Protein AF-A0A2E5CSQ6-F1 (afdb_monomer_lite)

Sequence (121 aa):
FEIKEFPMSTNIFFGKKFTATGGGYFRFFPYRLIRSLISKSDYTMTYFHPRDFDANQPMLEGLSPKRKFKSYFNLSTSYVKLKQLVYDFDFIDISEASKRINWDAAPRFSIDELSLKSNNK

Foldseek 3Di:
DDDDDDDADWDADPNDTDRCQELLNVLVDDLVVSVVSVVVDPDHDHDYDVQSQDQPDDQDPPDDPVRSCSSRRNNPCSVVSVVVVVVVDPDDDPVVVVVVDPPVPDDDDDPVRVVVVVVPD

pLDDT: mean 88.46, std 11.2, range [36.12, 97.12]

Structure (mmCIF, N/CA/C/O backbone):
data_AF-A0A2E5CSQ6-F1
#
_entry.id   AF-A0A2E5CSQ6-F1
#
loop_
_atom_site.group_PDB
_atom_site.id
_atom_site.type_symbol
_atom_site.label_atom_id
_atom_site.label_alt_id
_atom_site.label_comp_id
_atom_site.label_asym_id
_atom_site.label_entity_id
_atom_site.label_seq_id
_atom_site.pdbx_PDB_ins_code
_atom_site.Cartn_x
_atom_site.Cart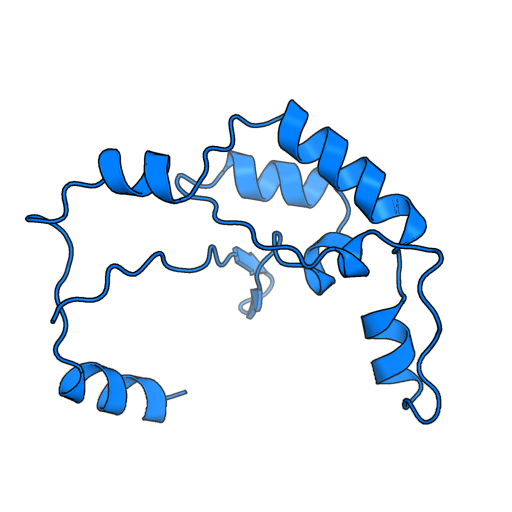n_y
_atom_site.Cartn_z
_atom_site.occupancy
_atom_site.B_iso_or_equiv
_atom_site.auth_seq_id
_atom_site.auth_comp_id
_atom_site.auth_asym_id
_atom_site.auth_atom_id
_atom_site.pdbx_PDB_model_num
ATOM 1 N N . PHE A 1 1 ? 20.628 -16.844 -7.509 1.00 83.00 1 PHE A N 1
ATOM 2 C CA . PHE A 1 1 ? 19.173 -16.656 -7.677 1.00 83.00 1 PHE A CA 1
ATOM 3 C C . PHE A 1 1 ? 18.907 -15.160 -7.706 1.00 83.00 1 PHE A C 1
ATOM 5 O O . PHE A 1 1 ? 19.686 -14.428 -7.107 1.00 83.00 1 PHE A O 1
ATOM 12 N N . GLU A 1 2 ? 17.867 -14.708 -8.399 1.00 89.12 2 GLU A N 1
ATOM 13 C CA . GLU A 1 2 ? 17.507 -13.286 -8.462 1.00 89.12 2 GLU A CA 1
ATOM 14 C C . GLU A 1 2 ? 16.184 -13.056 -7.726 1.00 89.12 2 GLU A C 1
ATOM 16 O O . GLU A 1 2 ? 15.285 -13.897 -7.785 1.00 89.12 2 GLU A O 1
ATOM 21 N N . ILE A 1 3 ? 16.071 -11.927 -7.023 1.00 92.31 3 ILE A N 1
ATOM 22 C CA . ILE A 1 3 ? 14.823 -11.468 -6.405 1.00 92.31 3 ILE A CA 1
ATOM 23 C C . ILE A 1 3 ? 14.335 -10.252 -7.185 1.00 92.31 3 ILE A C 1
ATOM 25 O O . ILE A 1 3 ? 15.087 -9.315 -7.438 1.00 92.31 3 ILE A O 1
ATOM 29 N N . LYS A 1 4 ? 13.052 -10.271 -7.545 1.00 94.38 4 LYS A N 1
ATOM 30 C CA . LYS A 1 4 ? 12.359 -9.150 -8.180 1.00 94.38 4 LYS A CA 1
ATOM 31 C C . LYS A 1 4 ? 11.764 -8.254 -7.102 1.00 94.38 4 LYS A C 1
ATOM 33 O O . LYS A 1 4 ? 10.886 -8.692 -6.360 1.00 94.38 4 LYS A O 1
ATOM 38 N N . GLU A 1 5 ? 12.235 -7.017 -7.016 1.00 92.06 5 GLU A N 1
ATOM 39 C CA . GLU A 1 5 ? 11.773 -6.064 -6.009 1.00 92.06 5 GLU A CA 1
ATOM 40 C C . GLU A 1 5 ? 10.750 -5.081 -6.579 1.00 92.06 5 GLU A C 1
ATOM 42 O O . GLU A 1 5 ? 10.924 -4.518 -7.658 1.00 92.06 5 GLU A O 1
ATOM 47 N N . PHE A 1 6 ? 9.696 -4.838 -5.801 1.00 92.12 6 PHE A N 1
ATOM 48 C CA . PHE A 1 6 ? 8.731 -3.771 -6.031 1.00 92.12 6 PHE A CA 1
ATOM 49 C C . PHE A 1 6 ? 8.901 -2.747 -4.908 1.00 92.12 6 PHE A C 1
ATOM 51 O O . PHE A 1 6 ? 8.598 -3.061 -3.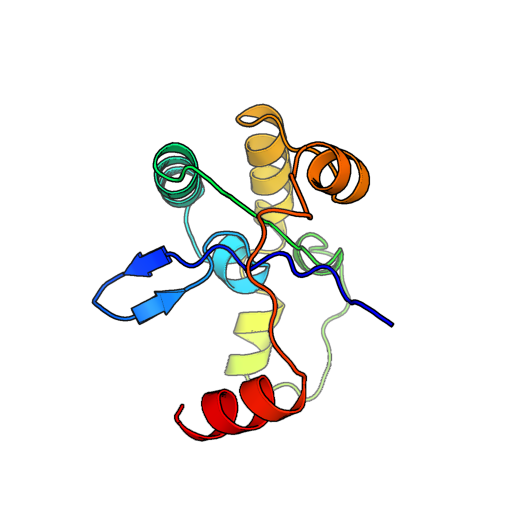751 1.00 92.12 6 PHE A O 1
ATOM 58 N N . PRO A 1 7 ? 9.404 -1.534 -5.191 1.00 89.25 7 PRO A N 1
ATOM 59 C CA . PRO A 1 7 ? 9.595 -0.541 -4.147 1.00 89.25 7 PRO A CA 1
ATOM 60 C C . PRO A 1 7 ? 8.245 -0.128 -3.552 1.00 89.25 7 PRO A C 1
ATOM 62 O O . PRO A 1 7 ? 7.228 -0.077 -4.243 1.00 89.25 7 PRO A O 1
ATOM 65 N N . MET A 1 8 ? 8.223 0.195 -2.259 1.00 87.38 8 MET A N 1
ATOM 66 C CA . MET A 1 8 ? 7.026 0.754 -1.628 1.00 87.38 8 MET A CA 1
ATOM 67 C C . MET A 1 8 ? 6.792 2.190 -2.097 1.00 87.38 8 MET A C 1
ATOM 69 O O . MET A 1 8 ? 7.718 3.003 -2.113 1.00 87.38 8 MET A O 1
ATOM 73 N N . SER A 1 9 ? 5.539 2.536 -2.388 1.00 86.94 9 SER A N 1
ATOM 74 C CA . SER A 1 9 ? 5.170 3.909 -2.739 1.00 86.94 9 SER A CA 1
ATOM 75 C C . SER A 1 9 ? 5.277 4.828 -1.527 1.00 86.94 9 SER A C 1
ATOM 77 O O . SER A 1 9 ? 4.483 4.757 -0.584 1.00 86.94 9 SER A O 1
ATOM 79 N N . THR A 1 10 ? 6.276 5.709 -1.545 1.00 86.12 10 THR A N 1
ATOM 80 C CA . THR A 1 10 ? 6.478 6.720 -0.504 1.00 86.12 10 THR A CA 1
ATOM 81 C C . THR A 1 10 ? 6.007 8.085 -0.970 1.00 86.12 10 THR A C 1
ATOM 83 O O . THR A 1 10 ? 6.348 8.531 -2.058 1.00 86.12 10 THR A O 1
ATOM 86 N N . ASN A 1 11 ? 5.294 8.776 -0.094 1.00 83.69 11 ASN A N 1
ATOM 87 C CA . ASN A 1 11 ? 4.873 10.159 -0.242 1.00 83.69 11 ASN A CA 1
ATOM 88 C C . ASN A 1 11 ? 5.693 11.028 0.715 1.00 83.69 11 ASN A C 1
ATOM 90 O O . ASN A 1 11 ? 6.156 10.539 1.748 1.00 83.69 11 ASN A O 1
ATOM 94 N N . ILE A 1 12 ? 5.864 12.312 0.403 1.00 81.88 12 ILE A N 1
ATOM 95 C CA . ILE A 1 12 ? 6.562 13.267 1.273 1.00 81.88 12 ILE A CA 1
ATOM 96 C C . ILE A 1 12 ? 5.546 14.278 1.798 1.00 81.88 12 ILE A C 1
ATOM 98 O O . ILE A 1 12 ? 4.828 14.904 1.024 1.00 81.88 12 ILE A O 1
ATOM 102 N N . PHE A 1 13 ? 5.492 14.450 3.117 1.00 76.88 13 PHE A N 1
ATOM 103 C CA . PHE A 1 13 ? 4.692 15.483 3.773 1.00 76.88 13 PHE A CA 1
ATOM 104 C C . PHE A 1 13 ? 5.516 16.129 4.886 1.00 76.88 13 PHE A C 1
ATOM 106 O O . PHE A 1 13 ? 6.087 15.426 5.720 1.00 76.88 13 PHE A O 1
ATOM 113 N N . PHE A 1 14 ? 5.637 17.462 4.863 1.00 77.44 14 PHE A N 1
ATOM 114 C CA . PHE A 1 14 ? 6.531 18.237 5.744 1.00 77.44 14 PHE A CA 1
ATOM 115 C C . PHE A 1 14 ? 7.957 17.658 5.851 1.00 77.44 14 PHE A C 1
ATOM 117 O O . PHE A 1 14 ? 8.498 17.490 6.943 1.00 77.44 14 PHE A O 1
ATOM 124 N N . GLY A 1 15 ? 8.553 17.276 4.716 1.00 79.00 15 GLY A N 1
ATOM 125 C CA . GLY A 1 15 ? 9.907 16.706 4.666 1.00 79.00 15 GLY A CA 1
ATOM 126 C C . GLY A 1 15 ? 10.036 15.275 5.206 1.00 79.00 15 GLY A C 1
ATOM 127 O O . GLY A 1 15 ? 11.120 14.700 5.153 1.00 79.00 15 GLY A O 1
ATOM 128 N N . LYS A 1 16 ? 8.948 14.658 5.687 1.00 79.19 16 LYS A N 1
ATOM 129 C CA . LYS A 1 16 ? 8.939 13.272 6.168 1.00 79.19 16 LYS A CA 1
ATOM 130 C C . LYS A 1 16 ? 8.316 12.343 5.136 1.00 79.19 16 LYS A C 1
ATOM 132 O O . LYS A 1 16 ? 7.245 12.622 4.597 1.00 79.19 16 LYS A O 1
ATOM 137 N N . LYS A 1 17 ? 8.984 11.214 4.888 1.00 82.75 17 LYS A N 1
ATOM 138 C CA . LYS A 1 17 ? 8.458 10.138 4.044 1.00 82.75 17 LYS A CA 1
ATOM 139 C C . LYS A 1 17 ? 7.404 9.341 4.812 1.00 82.75 17 LYS A C 1
ATOM 141 O O . LYS A 1 17 ? 7.625 8.972 5.963 1.00 82.75 17 LYS A O 1
ATOM 146 N N . PHE A 1 18 ? 6.280 9.051 4.172 1.00 84.00 18 PHE A N 1
ATOM 147 C CA . PHE A 1 18 ? 5.226 8.187 4.702 1.00 84.00 18 PHE A CA 1
ATOM 148 C C . PHE A 1 18 ? 4.555 7.399 3.573 1.00 84.00 18 PHE A C 1
ATOM 150 O O . PHE A 1 18 ? 4.642 7.766 2.403 1.00 84.00 18 PHE A O 1
ATOM 157 N N . THR A 1 19 ? 3.870 6.311 3.910 1.00 85.25 19 THR A N 1
ATOM 158 C CA . THR A 1 19 ? 3.176 5.452 2.942 1.00 85.25 19 THR A CA 1
ATOM 159 C C . THR A 1 19 ? 1.668 5.610 3.120 1.00 85.25 19 THR A C 1
ATOM 161 O O . THR A 1 19 ? 1.066 4.978 3.981 1.00 85.25 19 THR A O 1
ATOM 164 N N . ALA A 1 20 ? 1.030 6.480 2.326 1.00 83.06 20 ALA A N 1
ATOM 165 C CA . ALA A 1 20 ? -0.412 6.755 2.435 1.00 83.06 20 ALA A CA 1
ATOM 166 C C . ALA A 1 20 ? -1.289 5.497 2.262 1.00 83.06 20 ALA A C 1
ATOM 168 O O . ALA A 1 20 ? -2.410 5.440 2.762 1.00 83.06 20 ALA A O 1
ATOM 169 N N . THR A 1 21 ? -0.749 4.486 1.582 1.00 83.44 21 THR A N 1
ATOM 170 C CA . THR A 1 21 ? -1.401 3.229 1.213 1.00 83.44 21 THR A CA 1
ATOM 171 C C . THR A 1 21 ? -1.001 2.032 2.080 1.00 83.44 21 THR A C 1
ATOM 173 O O . THR A 1 21 ? -1.279 0.892 1.719 1.00 83.44 21 THR A O 1
ATOM 176 N N . GLY A 1 22 ? -0.344 2.260 3.222 1.00 82.62 22 GLY A N 1
ATOM 177 C CA . GLY A 1 22 ? -0.062 1.217 4.214 1.00 82.62 22 GLY A CA 1
ATOM 178 C C . GLY A 1 22 ? -1.068 1.241 5.365 1.00 82.62 22 GLY A C 1
ATOM 179 O O . GLY A 1 22 ? -1.498 2.321 5.768 1.00 82.62 22 GLY A O 1
ATOM 180 N N . GLY A 1 23 ? -1.394 0.076 5.937 1.00 84.38 23 GLY A N 1
ATOM 181 C CA . GLY A 1 23 ? -2.434 -0.124 6.962 1.00 84.38 23 GLY A CA 1
ATOM 182 C C . GLY A 1 23 ? -2.647 1.040 7.938 1.00 84.38 23 GLY A C 1
ATOM 183 O O . GLY A 1 23 ? -3.675 1.708 7.895 1.00 84.38 23 GLY A O 1
ATOM 184 N N . GLY A 1 24 ? -1.665 1.356 8.789 1.00 88.38 24 GLY A N 1
ATOM 185 C CA . GLY A 1 24 ? -1.816 2.408 9.808 1.00 88.38 24 GLY A CA 1
ATOM 186 C C . GLY A 1 24 ? -2.072 3.818 9.252 1.00 88.38 24 GLY A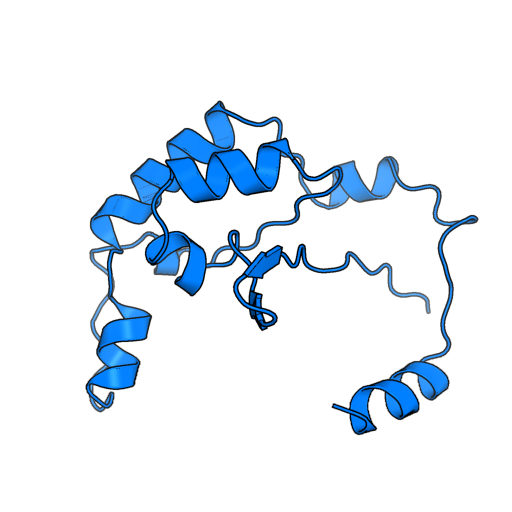 C 1
ATOM 187 O O . GLY A 1 24 ? -2.952 4.526 9.745 1.00 88.38 24 GLY A O 1
ATOM 188 N N . TYR A 1 25 ? -1.338 4.230 8.216 1.00 89.62 25 TYR A N 1
ATOM 189 C CA . TYR A 1 25 ? -1.524 5.541 7.581 1.00 89.62 25 TYR A CA 1
ATOM 190 C C . TYR A 1 25 ? -2.832 5.611 6.798 1.00 89.62 25 TYR A C 1
ATOM 192 O O . TYR A 1 25 ? -3.519 6.628 6.853 1.00 89.62 25 TYR A O 1
ATOM 200 N N . PHE A 1 26 ? -3.219 4.520 6.142 1.00 93.38 26 PHE A N 1
ATOM 201 C CA . PHE A 1 26 ? -4.486 4.410 5.437 1.00 93.38 26 PHE A CA 1
ATOM 202 C C . PHE A 1 26 ? -5.672 4.566 6.391 1.00 93.38 26 PHE A C 1
ATOM 204 O O . PHE A 1 26 ? -6.625 5.280 6.080 1.00 93.38 26 PHE A O 1
ATOM 211 N N . ARG A 1 27 ? -5.606 3.972 7.594 1.00 93.06 27 ARG A N 1
ATOM 212 C CA . ARG A 1 27 ? -6.615 4.185 8.647 1.00 93.06 27 ARG A CA 1
ATOM 213 C C . ARG A 1 27 ? -6.636 5.628 9.145 1.00 93.06 27 ARG A C 1
ATOM 215 O O . ARG A 1 27 ? -7.720 6.171 9.377 1.00 93.06 27 ARG A O 1
ATOM 222 N N . PHE A 1 28 ? -5.459 6.238 9.275 1.00 91.75 28 PHE A N 1
ATOM 223 C CA . PHE A 1 28 ? -5.288 7.595 9.783 1.00 91.75 28 PHE A CA 1
ATOM 224 C C . PHE A 1 28 ? -5.800 8.680 8.830 1.00 91.75 28 PHE A C 1
ATOM 226 O O . PHE A 1 28 ? -6.583 9.535 9.239 1.00 91.75 28 PHE A O 1
ATOM 233 N N . PHE A 1 29 ? -5.377 8.656 7.566 1.00 91.44 29 PHE A N 1
ATOM 234 C CA . PHE A 1 29 ? -5.643 9.747 6.636 1.00 91.44 29 PHE A CA 1
ATOM 235 C C . PHE A 1 29 ? -7.069 9.712 6.055 1.00 91.44 29 PHE A C 1
ATOM 237 O O . PHE A 1 29 ? -7.644 8.637 5.839 1.00 91.44 29 PHE A O 1
ATOM 244 N N . PRO A 1 30 ? -7.653 10.890 5.756 1.00 93.00 30 PRO A N 1
ATOM 245 C CA . PRO A 1 30 ? -8.900 10.983 5.006 1.00 93.00 30 PRO A CA 1
ATOM 246 C C . PRO A 1 30 ? -8.751 10.432 3.583 1.00 93.00 30 PRO A C 1
ATOM 248 O O . PRO A 1 30 ? -7.744 10.679 2.918 1.00 93.00 30 PRO A O 1
ATOM 251 N N . TYR A 1 31 ? -9.795 9.774 3.069 1.00 94.94 31 TYR A N 1
ATOM 252 C CA . TYR A 1 31 ? -9.773 9.177 1.727 1.00 94.94 31 TYR A CA 1
ATOM 253 C C . TYR A 1 31 ? -9.469 10.189 0.613 1.00 94.94 31 TYR A C 1
ATOM 255 O O . TYR A 1 31 ? -8.684 9.900 -0.281 1.00 94.94 31 TYR A O 1
ATOM 263 N N . ARG A 1 32 ? -10.006 11.414 0.703 1.00 95.50 32 ARG A N 1
ATOM 264 C CA . ARG A 1 32 ? -9.746 12.482 -0.284 1.00 95.50 32 ARG A CA 1
ATOM 265 C C . ARG A 1 32 ? -8.255 12.786 -0.451 1.00 95.50 32 ARG A C 1
ATOM 267 O O . ARG A 1 32 ? -7.804 13.031 -1.566 1.00 95.50 32 ARG A O 1
ATOM 274 N N . LEU A 1 33 ? -7.497 12.755 0.648 1.00 93.12 33 LEU A N 1
ATOM 275 C CA . LEU A 1 33 ? -6.050 12.953 0.608 1.00 93.12 33 LEU A CA 1
ATOM 276 C C . LEU A 1 33 ? -5.362 11.760 -0.058 1.00 93.12 33 LEU A C 1
ATOM 278 O O . LEU A 1 33 ? -4.539 11.960 -0.943 1.00 93.12 33 LEU A O 1
ATOM 282 N N . ILE A 1 34 ? -5.733 10.536 0.330 1.00 93.50 34 ILE A N 1
ATOM 283 C CA . ILE A 1 34 ? -5.186 9.299 -0.247 1.00 93.50 34 ILE A CA 1
ATOM 284 C C . ILE A 1 34 ? -5.411 9.277 -1.761 1.00 93.50 34 ILE A C 1
ATOM 286 O O . ILE A 1 34 ? -4.454 9.121 -2.512 1.00 93.50 34 ILE A O 1
ATOM 290 N N . ARG A 1 35 ? -6.643 9.531 -2.211 1.00 95.12 35 ARG A N 1
ATOM 291 C CA . ARG A 1 35 ? -6.992 9.611 -3.632 1.00 95.12 35 ARG A CA 1
ATOM 292 C C . ARG A 1 35 ? -6.141 10.645 -4.367 1.00 95.12 35 ARG A C 1
ATOM 294 O O . ARG A 1 35 ? -5.565 10.323 -5.393 1.00 95.12 35 ARG A O 1
ATOM 301 N N . SER A 1 36 ? -6.012 11.859 -3.828 1.00 93.88 36 SER A N 1
ATOM 302 C CA . SER A 1 36 ? -5.194 12.920 -4.438 1.00 93.88 36 SER A CA 1
ATOM 303 C C . SER A 1 36 ? -3.716 12.538 -4.564 1.00 93.88 36 SER A C 1
ATOM 305 O O . SER A 1 36 ? -3.088 12.864 -5.567 1.00 93.88 36 SER A O 1
ATOM 307 N N . LEU A 1 37 ? -3.159 11.839 -3.570 1.00 92.25 37 LEU A N 1
ATOM 308 C CA . LEU A 1 37 ? -1.771 11.370 -3.604 1.00 92.25 37 LEU A CA 1
ATOM 309 C C . LEU A 1 37 ? -1.567 10.277 -4.659 1.00 92.25 37 LEU A C 1
ATOM 311 O O . LEU A 1 37 ? -0.617 10.356 -5.430 1.00 92.25 37 LEU A O 1
ATOM 315 N N . ILE A 1 38 ? -2.477 9.301 -4.725 1.00 92.81 38 ILE A N 1
ATOM 316 C CA . ILE A 1 38 ? -2.409 8.204 -5.700 1.00 92.81 38 ILE A CA 1
ATOM 317 C C . ILE A 1 38 ? -2.601 8.736 -7.123 1.00 92.81 38 ILE A C 1
ATOM 319 O O . ILE A 1 38 ? -1.802 8.422 -7.993 1.00 92.81 38 ILE A O 1
ATOM 323 N N . SER A 1 39 ? -3.588 9.608 -7.359 1.00 93.69 39 SER A N 1
ATOM 324 C CA . SER A 1 39 ? -3.848 10.191 -8.686 1.00 93.69 39 SER A CA 1
ATOM 325 C C . SER A 1 39 ? -2.700 11.047 -9.237 1.00 93.69 39 SER A C 1
ATOM 327 O O . SER A 1 39 ? -2.696 11.349 -10.424 1.00 93.69 39 SER A O 1
ATOM 329 N N . LYS A 1 40 ? -1.758 11.482 -8.393 1.00 91.81 40 LYS A N 1
ATOM 330 C CA . LYS A 1 40 ? -0.578 12.267 -8.793 1.00 91.81 40 LYS A CA 1
ATOM 331 C C . LYS A 1 40 ? 0.687 11.422 -8.939 1.00 91.81 40 LYS A C 1
ATOM 333 O O . LYS A 1 40 ? 1.755 11.982 -9.166 1.00 91.81 40 LYS A O 1
ATOM 338 N N . SER A 1 41 ? 0.595 10.113 -8.726 1.00 89.50 41 SER A N 1
ATOM 339 C CA . SER A 1 41 ? 1.737 9.210 -8.743 1.00 89.50 41 SER A CA 1
ATOM 340 C C . SER A 1 41 ? 1.638 8.252 -9.919 1.00 89.50 41 SER A C 1
ATOM 342 O O . SER A 1 41 ? 0.605 7.620 -10.115 1.00 89.50 41 SER A O 1
ATOM 344 N N . ASP A 1 42 ? 2.743 8.082 -10.641 1.00 89.44 42 ASP A N 1
ATOM 345 C CA . ASP A 1 42 ? 2.830 7.120 -11.746 1.00 89.44 42 ASP A CA 1
ATOM 346 C C . ASP A 1 42 ? 2.878 5.661 -11.257 1.00 89.4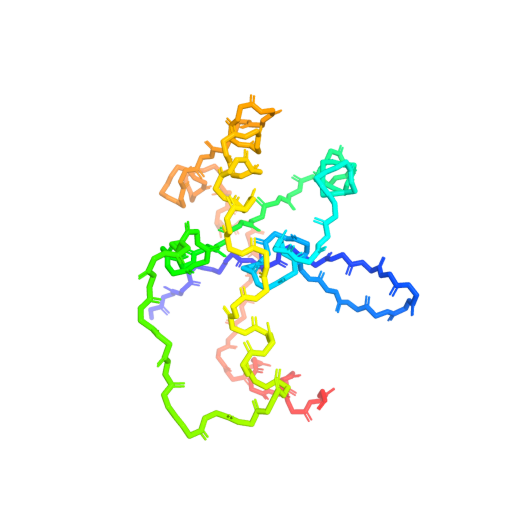4 42 ASP A C 1
ATOM 348 O O . ASP A 1 42 ? 2.702 4.727 -12.037 1.00 89.44 42 ASP A O 1
ATOM 352 N N . TYR A 1 43 ? 3.129 5.444 -9.960 1.00 90.12 43 TYR A N 1
ATOM 353 C CA . TYR A 1 43 ? 3.248 4.116 -9.370 1.00 90.12 43 TYR A CA 1
ATOM 354 C C . TYR A 1 43 ? 2.748 4.081 -7.923 1.00 90.12 43 TYR A C 1
ATOM 356 O O . TYR A 1 43 ? 3.301 4.710 -7.013 1.00 90.12 43 TYR A O 1
ATOM 364 N N . THR A 1 44 ? 1.733 3.251 -7.685 1.00 91.88 44 THR A N 1
ATOM 365 C CA . THR A 1 44 ? 1.204 2.985 -6.347 1.00 91.88 44 THR A CA 1
ATOM 366 C C . THR A 1 44 ? 1.190 1.492 -6.044 1.00 91.88 44 THR A C 1
ATOM 368 O O . THR A 1 44 ? 0.491 0.724 -6.694 1.00 91.88 44 THR A O 1
ATOM 371 N N . MET A 1 45 ? 1.895 1.107 -4.984 1.00 92.00 45 MET A N 1
ATOM 372 C CA . MET A 1 45 ? 1.807 -0.204 -4.355 1.00 92.00 45 MET A CA 1
ATOM 373 C C . MET A 1 45 ? 1.077 -0.080 -3.021 1.00 92.00 45 MET A C 1
ATOM 375 O O . MET A 1 45 ? 1.317 0.848 -2.237 1.00 92.00 45 MET A O 1
ATOM 379 N N . THR A 1 46 ? 0.175 -1.020 -2.753 1.00 91.12 46 THR A N 1
ATOM 380 C CA . THR A 1 46 ? -0.566 -1.083 -1.491 1.00 91.12 46 THR A CA 1
ATOM 381 C C . THR A 1 46 ? -0.429 -2.472 -0.884 1.00 91.12 46 THR A C 1
ATOM 383 O O . THR A 1 46 ? -0.336 -3.470 -1.596 1.00 91.12 46 THR A O 1
ATOM 386 N N . TYR A 1 47 ? -0.371 -2.530 0.442 1.00 90.69 47 TYR A N 1
ATOM 387 C CA . TYR A 1 47 ? -0.382 -3.780 1.190 1.00 90.69 47 TYR A CA 1
ATOM 388 C C . TYR A 1 47 ? -1.141 -3.556 2.489 1.00 90.69 47 TYR A C 1
ATOM 390 O O . TYR A 1 47 ? -0.822 -2.648 3.267 1.00 90.69 47 TYR A O 1
ATOM 398 N N . PHE A 1 48 ? -2.138 -4.402 2.717 1.00 92.25 48 PHE A N 1
ATOM 399 C CA . PHE A 1 48 ? -3.010 -4.326 3.874 1.00 92.25 48 PHE A CA 1
ATOM 400 C C . PHE A 1 48 ? -3.112 -5.685 4.544 1.00 92.25 48 PHE A C 1
ATOM 402 O O . PHE A 1 48 ? -3.277 -6.710 3.884 1.00 92.25 48 PHE A O 1
ATOM 409 N N . HIS A 1 49 ? -3.065 -5.685 5.869 1.00 91.88 49 HIS A N 1
ATOM 410 C CA . HIS A 1 49 ? -3.392 -6.869 6.643 1.00 91.88 49 HIS A CA 1
ATOM 411 C C . HIS A 1 49 ? -4.922 -6.945 6.802 1.00 91.88 49 HIS A C 1
ATOM 413 O O . HIS A 1 49 ? -5.536 -5.905 7.029 1.00 91.88 49 HIS A O 1
ATOM 419 N N . PRO A 1 50 ? -5.576 -8.123 6.779 1.00 91.12 50 PRO A N 1
ATOM 420 C CA . PRO A 1 50 ? -7.028 -8.223 7.009 1.00 91.12 50 PRO A CA 1
ATOM 421 C C . PRO A 1 50 ? -7.492 -7.527 8.301 1.00 91.12 50 PRO A C 1
ATOM 423 O O . PRO A 1 50 ? -8.495 -6.819 8.337 1.00 91.12 50 PRO A O 1
ATOM 426 N N . ARG A 1 51 ? -6.667 -7.636 9.347 1.00 91.81 51 ARG A N 1
ATOM 427 C CA . ARG A 1 51 ? -6.790 -6.916 10.629 1.00 91.81 51 ARG A CA 1
ATOM 428 C C . ARG A 1 51 ? -6.877 -5.388 10.494 1.00 91.81 51 ARG A C 1
ATOM 430 O O . ARG A 1 51 ? -7.375 -4.736 11.398 1.00 91.81 51 ARG A O 1
ATOM 437 N N . ASP A 1 52 ? -6.418 -4.785 9.404 1.00 92.50 52 ASP A N 1
ATOM 438 C CA . ASP A 1 52 ? -6.554 -3.343 9.180 1.00 92.50 52 ASP A CA 1
ATOM 439 C C . ASP A 1 52 ? -8.009 -2.921 8.890 1.00 92.50 52 ASP A C 1
ATOM 441 O O . ASP A 1 52 ? -8.315 -1.727 8.938 1.00 92.50 52 ASP A O 1
ATOM 445 N N . PHE A 1 53 ? -8.896 -3.887 8.625 1.00 93.31 53 PHE A N 1
ATOM 446 C CA . PHE A 1 53 ? -10.296 -3.686 8.239 1.00 93.31 53 PHE A CA 1
ATOM 447 C C . PHE A 1 53 ? -11.304 -4.421 9.130 1.00 93.31 53 PHE A C 1
ATOM 449 O O . PHE A 1 53 ? -12.508 -4.277 8.932 1.00 93.31 53 PHE A O 1
ATOM 456 N N . ASP A 1 54 ? -10.835 -5.192 10.109 1.00 93.12 54 ASP A N 1
ATOM 457 C CA . ASP A 1 54 ? -11.690 -5.949 11.020 1.00 93.12 54 ASP A CA 1
ATOM 458 C C . ASP A 1 54 ? -11.964 -5.144 12.297 1.00 93.12 54 ASP A C 1
ATOM 460 O O . ASP A 1 54 ? -11.133 -5.092 13.199 1.00 93.12 54 ASP A O 1
ATOM 464 N N . ALA A 1 55 ? -13.124 -4.496 12.391 1.00 91.75 55 ALA A N 1
ATOM 465 C CA . ALA A 1 55 ? -13.507 -3.753 13.595 1.00 91.75 55 ALA A CA 1
ATOM 466 C C . ALA A 1 55 ? -13.861 -4.655 14.792 1.00 91.75 55 ALA A C 1
ATOM 468 O O . ALA A 1 55 ? -13.859 -4.172 15.922 1.00 91.75 55 ALA A O 1
ATOM 469 N N . ASN A 1 56 ? -14.136 -5.938 14.548 1.00 92.06 56 ASN A N 1
ATOM 470 C CA . ASN A 1 56 ? -14.575 -6.900 15.558 1.00 92.06 56 ASN A CA 1
ATOM 471 C C . ASN A 1 56 ? -13.417 -7.739 16.115 1.00 92.06 56 ASN A C 1
ATOM 473 O O . ASN A 1 56 ? -13.629 -8.577 16.991 1.00 92.06 56 ASN A O 1
ATOM 477 N N . GLN A 1 57 ? -12.197 -7.516 15.620 1.00 92.19 57 GLN A N 1
ATOM 478 C CA . GLN A 1 57 ? -11.006 -8.210 16.087 1.00 92.19 57 GLN A CA 1
ATOM 479 C C . GLN A 1 57 ? -10.840 -8.090 17.616 1.00 92.19 57 GLN A C 1
ATOM 481 O O . GLN A 1 57 ? -11.072 -7.018 18.190 1.00 92.19 57 GLN A O 1
ATOM 486 N N . PRO A 1 58 ? -10.352 -9.142 18.293 1.00 92.00 58 PRO A N 1
ATOM 487 C CA . PRO A 1 58 ? -10.109 -9.085 19.723 1.00 92.00 58 PRO A CA 1
ATOM 488 C C . PRO A 1 58 ? -9.006 -8.080 20.057 1.00 92.00 58 PRO A C 1
ATOM 490 O O . PRO A 1 58 ? -7.984 -7.948 19.365 1.00 92.00 58 PRO A O 1
ATOM 493 N N . MET A 1 59 ? -9.206 -7.382 21.171 1.00 90.56 59 MET A N 1
ATOM 494 C CA . MET A 1 59 ? -8.241 -6.421 21.666 1.00 90.56 59 MET A CA 1
ATOM 495 C C . MET A 1 59 ? -7.162 -7.127 22.483 1.00 90.56 59 MET A C 1
ATOM 497 O O . MET A 1 59 ? -7.429 -7.678 23.540 1.00 90.56 59 MET A O 1
ATOM 501 N N . LEU A 1 60 ? -5.928 -7.082 21.987 1.00 91.38 60 LEU A N 1
ATOM 502 C CA . LEU A 1 60 ? -4.750 -7.587 22.689 1.00 91.38 60 LEU A CA 1
ATOM 503 C C . LEU A 1 60 ? -4.561 -6.867 24.030 1.00 91.38 60 LEU A C 1
ATOM 505 O O . LEU A 1 60 ? -4.485 -5.632 24.082 1.00 91.38 60 LEU A O 1
ATOM 509 N N . GLU A 1 61 ? -4.436 -7.658 25.088 1.00 92.19 61 GLU A N 1
ATOM 510 C CA . GLU A 1 61 ? -4.157 -7.197 26.444 1.00 92.19 61 GLU A CA 1
ATOM 511 C C . GLU A 1 61 ? -2.681 -6.792 26.614 1.00 92.19 61 GLU A C 1
ATOM 513 O O . GLU A 1 61 ? -1.823 -7.104 25.786 1.00 92.19 61 GLU A O 1
ATOM 518 N N . GLY A 1 62 ? -2.375 -6.019 27.662 1.00 92.38 62 GLY A N 1
ATOM 519 C CA . GLY A 1 62 ? -1.000 -5.596 27.976 1.00 92.38 62 GLY A CA 1
ATOM 520 C C . GLY A 1 62 ? -0.378 -4.570 27.014 1.00 92.38 62 GLY A C 1
ATOM 521 O O . GLY A 1 62 ? 0.802 -4.235 27.132 1.00 92.38 62 GLY A O 1
ATOM 522 N N . LEU A 1 63 ? -1.138 -4.032 26.053 1.00 92.06 63 LEU A N 1
ATOM 523 C CA . LEU A 1 63 ? -0.655 -2.971 25.168 1.00 92.06 63 LEU A CA 1
ATOM 524 C C . LEU A 1 63 ? -0.624 -1.614 25.878 1.00 92.06 63 LEU A C 1
ATOM 526 O O . LEU A 1 63 ? -1.614 -1.182 26.466 1.00 92.06 63 LEU A O 1
ATOM 530 N N . SER A 1 64 ? 0.477 -0.873 25.709 1.00 94.81 64 SER A N 1
ATOM 531 C CA . SER A 1 64 ? 0.516 0.537 26.108 1.00 94.81 64 SER A CA 1
ATOM 532 C C . SER A 1 64 ? -0.559 1.348 25.364 1.00 94.81 64 SER A C 1
ATOM 534 O O . SER A 1 64 ? -0.877 1.022 24.211 1.00 94.81 64 SER A O 1
ATOM 536 N N . PRO A 1 65 ? -1.083 2.447 25.944 1.00 92.19 65 PRO A N 1
ATOM 537 C CA . PRO A 1 65 ? -2.137 3.250 25.315 1.00 92.19 65 PRO A CA 1
ATOM 538 C C . PRO A 1 65 ? -1.799 3.689 23.883 1.00 92.19 65 PRO A C 1
ATOM 540 O O . PRO A 1 65 ? -2.635 3.619 22.985 1.00 92.19 65 PRO A O 1
ATOM 543 N N . LYS A 1 66 ? -0.531 4.044 23.632 1.00 92.94 66 LYS A N 1
ATOM 544 C CA . LYS A 1 66 ? -0.029 4.417 22.301 1.00 92.94 66 LYS A CA 1
ATOM 545 C C . LYS A 1 66 ? -0.098 3.265 21.295 1.00 92.94 66 LYS A C 1
ATOM 547 O O . LYS A 1 66 ? -0.463 3.484 20.141 1.00 92.94 66 LYS A O 1
ATOM 552 N N . ARG A 1 67 ? 0.275 2.046 21.702 1.00 90.56 67 ARG A N 1
ATOM 553 C CA . ARG A 1 67 ? 0.204 0.855 20.837 1.00 90.56 67 ARG A CA 1
ATOM 554 C C . ARG A 1 67 ? -1.245 0.482 20.566 1.00 90.56 67 ARG A C 1
ATOM 556 O O . ARG A 1 67 ? -1.597 0.253 19.417 1.00 90.56 67 ARG A O 1
ATOM 563 N N . LYS A 1 68 ? -2.082 0.518 21.603 1.00 91.44 68 LYS A N 1
ATOM 564 C CA . LYS A 1 68 ? -3.522 0.284 21.503 1.00 91.44 68 LYS A CA 1
ATOM 565 C C . LYS A 1 68 ? -4.163 1.242 20.496 1.00 91.44 68 LYS A C 1
ATOM 567 O O . LYS A 1 68 ? -4.782 0.792 19.541 1.00 91.44 68 LYS A O 1
ATOM 572 N N . PHE A 1 69 ? -3.914 2.544 20.620 1.00 90.81 69 PHE A N 1
ATOM 573 C CA . PHE A 1 69 ? -4.409 3.531 19.659 1.00 90.81 69 PHE A CA 1
ATOM 574 C C . PHE A 1 69 ? -3.996 3.197 18.216 1.00 90.81 69 PHE A C 1
ATOM 576 O O . PHE A 1 69 ? -4.850 3.082 17.344 1.00 90.81 69 PHE A O 1
ATOM 583 N N . LYS A 1 70 ? -2.704 2.959 17.958 1.00 88.38 70 LYS A N 1
ATOM 584 C CA . LYS A 1 70 ? -2.218 2.632 16.604 1.00 88.38 70 LYS A CA 1
ATOM 585 C C . LYS A 1 70 ? -2.839 1.354 16.025 1.00 88.38 70 LYS A C 1
ATOM 587 O O . LYS A 1 70 ? -3.079 1.284 14.817 1.00 88.38 70 LYS A O 1
ATOM 592 N N . SER A 1 71 ? -3.081 0.353 16.867 1.00 88.62 71 SER A N 1
ATOM 593 C CA . SER A 1 71 ? -3.643 -0.928 16.440 1.00 88.62 71 SER A CA 1
ATOM 594 C C . SER A 1 71 ? -5.132 -0.845 16.105 1.00 88.62 71 SER A C 1
ATOM 596 O O . SER A 1 71 ? -5.544 -1.478 15.141 1.00 88.62 71 SER A O 1
ATOM 598 N N . TYR A 1 72 ? -5.918 -0.056 16.848 1.00 91.31 72 TYR A N 1
ATOM 599 C CA . TYR A 1 72 ? -7.388 -0.109 16.763 1.00 91.31 72 TYR A CA 1
ATOM 600 C C . TYR A 1 72 ? -8.064 1.165 16.239 1.00 91.31 72 TYR A C 1
ATOM 602 O O . TYR A 1 72 ? -9.276 1.182 16.035 1.00 91.31 72 TYR A O 1
ATOM 610 N N . PHE A 1 73 ? -7.317 2.243 15.996 1.00 91.62 73 PHE A N 1
ATOM 611 C CA . PHE A 1 73 ? -7.888 3.486 15.475 1.00 91.62 73 PHE A CA 1
ATOM 612 C C . PHE A 1 73 ? -8.504 3.299 14.078 1.00 91.62 73 PHE A C 1
ATOM 614 O O . PHE A 1 73 ? -7.853 2.764 13.180 1.00 91.62 73 PHE A O 1
ATOM 621 N N . ASN A 1 74 ? -9.732 3.800 13.889 1.00 92.00 74 ASN A N 1
ATOM 622 C CA . ASN A 1 74 ? -10.463 3.852 12.615 1.00 92.00 74 ASN A CA 1
ATOM 623 C C . ASN A 1 74 ? -10.649 2.512 11.875 1.00 92.00 74 ASN A C 1
ATOM 625 O O . ASN A 1 74 ? -10.788 2.500 10.652 1.00 92.00 74 ASN A O 1
ATOM 629 N N . LEU A 1 75 ? -10.704 1.377 12.577 1.00 91.56 75 LEU A N 1
ATOM 630 C CA . LEU A 1 75 ? -10.954 0.077 11.934 1.00 91.56 75 LEU A CA 1
ATOM 631 C C . LEU A 1 75 ? -12.301 0.034 11.189 1.00 91.56 75 LEU A C 1
ATOM 633 O O . LEU A 1 75 ? -12.350 -0.378 10.032 1.00 91.56 75 LEU A O 1
ATOM 637 N N . SER A 1 76 ? -13.369 0.555 11.801 1.00 88.06 76 SER A N 1
ATOM 638 C CA . SER A 1 76 ? -14.736 0.503 11.257 1.00 88.06 76 SER A CA 1
ATOM 639 C C . SER A 1 76 ? -14.917 1.231 9.921 1.00 88.06 76 SER A C 1
ATOM 641 O O . SER A 1 76 ? -15.694 0.794 9.077 1.00 88.06 76 SER A O 1
ATOM 643 N N . THR A 1 77 ? -14.188 2.325 9.691 1.00 91.44 77 THR A N 1
ATOM 644 C CA . THR A 1 77 ? -14.303 3.124 8.457 1.00 91.44 77 THR A CA 1
ATOM 645 C C . THR A 1 77 ? -13.328 2.686 7.370 1.00 91.44 77 THR A C 1
ATOM 647 O O . THR A 1 77 ? -13.474 3.063 6.206 1.00 91.44 77 THR A O 1
ATOM 650 N N . SER A 1 78 ? -12.324 1.882 7.717 1.00 94.06 78 SER A N 1
ATOM 651 C CA . SER A 1 78 ? -11.229 1.562 6.803 1.00 94.06 78 SER A CA 1
ATOM 652 C C . SER A 1 78 ? -11.636 0.593 5.704 1.00 94.06 78 SER A C 1
ATOM 654 O O . SER A 1 78 ? -11.185 0.756 4.573 1.00 94.06 78 SER A O 1
ATOM 656 N N . TYR A 1 79 ? -12.559 -0.332 5.976 1.00 94.44 79 TYR A N 1
ATOM 657 C CA . TYR A 1 79 ? -13.107 -1.203 4.934 1.00 94.44 79 TYR A CA 1
ATOM 658 C C . TYR A 1 79 ? -13.893 -0.417 3.869 1.00 94.44 79 TYR A C 1
ATOM 660 O O . TYR A 1 79 ? -13.771 -0.677 2.675 1.00 94.44 79 TYR A O 1
ATOM 668 N N . VAL A 1 80 ? -14.654 0.607 4.276 1.00 95.06 80 VAL A N 1
ATOM 669 C CA . VAL A 1 80 ? -15.373 1.486 3.335 1.00 95.06 80 VAL A CA 1
ATOM 670 C C . VAL A 1 80 ? -14.391 2.244 2.442 1.00 95.06 80 VAL A C 1
ATOM 672 O O . VAL A 1 80 ? -14.595 2.306 1.232 1.00 95.06 80 VAL A O 1
ATOM 675 N N . LYS A 1 81 ? -13.295 2.755 3.018 1.00 95.50 81 LYS A N 1
ATOM 676 C CA . LYS A 1 81 ? -12.217 3.396 2.252 1.00 95.50 81 LYS A CA 1
ATOM 677 C C . LYS A 1 81 ? -11.560 2.432 1.267 1.00 95.50 81 LYS A C 1
ATOM 679 O O . LYS A 1 81 ? -11.270 2.842 0.152 1.00 95.50 81 LYS A O 1
ATOM 684 N N . LEU A 1 82 ? -11.343 1.170 1.651 1.00 95.00 82 LEU A N 1
ATOM 685 C CA . LEU A 1 82 ? -10.795 0.157 0.744 1.00 95.00 82 LEU A CA 1
ATOM 686 C C . LEU A 1 82 ? -11.721 -0.071 -0.453 1.00 95.00 82 LEU A C 1
ATOM 688 O O . LEU A 1 82 ? -11.249 -0.063 -1.582 1.00 95.00 82 LEU A O 1
ATOM 692 N N . LYS A 1 83 ? -13.034 -0.211 -0.223 1.00 95.50 83 LYS A N 1
ATOM 693 C CA . LYS A 1 83 ? -14.013 -0.365 -1.312 1.00 95.50 83 LYS A CA 1
ATOM 694 C C . LYS A 1 83 ? -14.003 0.822 -2.276 1.00 95.50 83 LYS A C 1
ATOM 696 O O . LYS A 1 83 ? -14.071 0.620 -3.478 1.00 95.50 83 LYS A O 1
ATOM 701 N N . GLN A 1 84 ? -13.904 2.044 -1.753 1.00 96.56 84 GLN A N 1
ATOM 702 C CA . GLN A 1 84 ? -13.775 3.243 -2.588 1.00 96.56 84 GLN A CA 1
ATOM 703 C C . GLN A 1 84 ? -12.462 3.241 -3.373 1.00 96.56 84 GLN A C 1
ATOM 705 O O . GLN A 1 84 ? -12.468 3.527 -4.563 1.00 96.56 84 GLN A O 1
ATOM 710 N N . LEU A 1 85 ? -11.357 2.859 -2.728 1.00 95.56 85 LEU A N 1
ATOM 711 C CA . LEU A 1 85 ? -10.036 2.805 -3.347 1.00 95.56 85 LEU A CA 1
ATOM 712 C C . LEU A 1 85 ? -9.999 1.856 -4.552 1.00 95.56 85 LEU A C 1
ATOM 714 O O . LEU A 1 85 ? -9.502 2.240 -5.601 1.00 95.56 85 LEU A O 1
ATOM 718 N N . VAL A 1 86 ? -10.519 0.635 -4.406 1.00 94.88 86 VAL A N 1
ATOM 719 C CA . VAL A 1 86 ? -10.529 -0.357 -5.499 1.00 94.88 86 VAL A CA 1
ATOM 720 C C . VAL A 1 86 ? -11.558 -0.044 -6.586 1.00 94.88 86 VAL A C 1
ATOM 722 O O . VAL A 1 86 ? -11.495 -0.625 -7.658 1.00 94.88 86 VAL A O 1
ATOM 72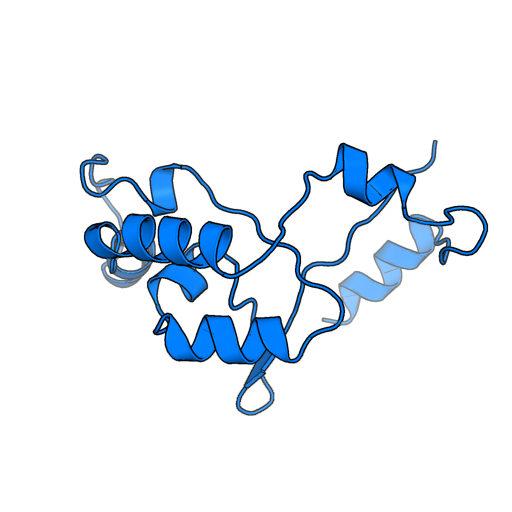5 N N . TYR A 1 87 ? -12.515 0.844 -6.306 1.00 96.81 87 TYR A N 1
ATOM 726 C CA . TYR A 1 87 ? -13.477 1.327 -7.295 1.00 96.81 87 TYR A CA 1
ATOM 727 C C . TYR A 1 87 ? -12.927 2.513 -8.099 1.00 96.81 87 TYR A C 1
ATOM 729 O O . TYR A 1 87 ? -13.147 2.600 -9.300 1.00 96.81 87 TYR A O 1
ATOM 737 N N . ASP A 1 88 ? -12.216 3.434 -7.442 1.00 96.88 88 ASP A N 1
ATOM 738 C CA . ASP A 1 88 ? -11.678 4.643 -8.078 1.00 96.88 88 ASP A CA 1
ATOM 739 C C . ASP A 1 88 ? -10.412 4.372 -8.923 1.00 96.88 88 ASP A C 1
ATOM 741 O O . ASP A 1 88 ? -10.013 5.249 -9.691 1.00 96.88 88 ASP A O 1
ATOM 745 N N . PHE A 1 89 ? -9.755 3.213 -8.767 1.00 95.50 89 PHE A N 1
ATOM 746 C CA . PHE A 1 89 ? -8.478 2.893 -9.416 1.00 95.50 89 PHE A CA 1
ATOM 747 C C . PHE A 1 89 ? -8.385 1.430 -9.875 1.00 95.50 89 PHE A C 1
ATOM 749 O O . PHE A 1 89 ? -8.768 0.515 -9.147 1.00 95.50 89 PHE A O 1
ATOM 756 N N . ASP A 1 90 ? -7.747 1.216 -11.028 1.00 93.62 90 ASP A N 1
ATOM 757 C CA . ASP A 1 90 ? -7.533 -0.104 -11.634 1.00 93.62 90 ASP A CA 1
ATOM 758 C C . ASP A 1 90 ? -6.311 -0.821 -11.040 1.00 93.62 90 ASP A C 1
ATOM 760 O O . ASP A 1 90 ? -5.238 -0.909 -11.646 1.00 93.62 90 ASP A O 1
ATOM 764 N N . PHE A 1 91 ? -6.454 -1.329 -9.817 1.00 94.44 91 PHE A N 1
ATOM 765 C CA . PHE A 1 91 ? -5.415 -2.156 -9.207 1.00 94.44 91 PHE A CA 1
ATOM 766 C C . PHE A 1 91 ? -5.280 -3.508 -9.912 1.00 94.44 91 PHE A C 1
ATOM 768 O O . PHE A 1 91 ? -6.261 -4.172 -10.238 1.00 94.44 91 PHE A O 1
ATOM 775 N N . ILE A 1 92 ? -4.033 -3.944 -10.063 1.00 95.69 92 ILE A N 1
ATOM 776 C CA . ILE A 1 92 ? -3.661 -5.285 -10.515 1.00 95.69 92 ILE A CA 1
ATOM 777 C C . ILE A 1 92 ? -2.888 -5.997 -9.406 1.00 95.69 92 ILE A C 1
ATOM 779 O O . ILE A 1 92 ? -2.310 -5.356 -8.525 1.00 95.69 92 ILE A O 1
ATOM 783 N N . ASP A 1 93 ? -2.865 -7.326 -9.444 1.00 95.12 93 ASP A N 1
ATOM 784 C CA . ASP A 1 93 ? -2.015 -8.100 -8.545 1.00 95.12 93 ASP A CA 1
ATOM 785 C C . ASP A 1 93 ? -0.529 -8.055 -8.962 1.00 95.12 93 ASP A C 1
ATOM 787 O O . ASP A 1 93 ? -0.158 -7.595 -10.046 1.00 95.12 93 ASP A O 1
ATOM 791 N N . ILE A 1 94 ? 0.346 -8.547 -8.077 1.00 94.56 94 ILE A N 1
ATOM 792 C CA . ILE A 1 94 ? 1.803 -8.554 -8.293 1.00 94.56 94 ILE A CA 1
ATOM 793 C C . ILE A 1 94 ? 2.204 -9.446 -9.478 1.00 94.56 94 ILE A C 1
ATOM 795 O O . ILE A 1 94 ? 3.197 -9.157 -10.147 1.00 94.56 94 ILE A O 1
ATOM 799 N N . SER A 1 95 ? 1.466 -10.526 -9.753 1.00 96.19 95 SER A N 1
ATOM 800 C CA . SER A 1 95 ? 1.771 -11.423 -10.873 1.00 96.19 95 SER A CA 1
ATOM 801 C C . SER A 1 95 ? 1.584 -10.695 -12.198 1.00 96.19 95 SER A C 1
ATOM 803 O O . SER A 1 95 ? 2.468 -10.715 -13.056 1.00 96.19 95 SER A O 1
ATOM 805 N N . GLU A 1 96 ? 0.468 -9.985 -12.335 1.00 97.12 96 GLU A N 1
ATOM 806 C CA . GLU A 1 96 ? 0.173 -9.167 -13.503 1.00 97.12 96 GLU A CA 1
ATOM 807 C C . GLU A 1 96 ? 1.124 -7.971 -13.615 1.00 97.12 96 GLU A C 1
ATOM 809 O O . GLU A 1 96 ? 1.673 -7.723 -14.689 1.00 97.12 96 GLU A O 1
ATOM 814 N N . ALA A 1 97 ? 1.422 -7.285 -12.508 1.00 95.56 97 ALA A N 1
ATOM 815 C CA . ALA A 1 97 ? 2.406 -6.201 -12.501 1.00 95.56 97 ALA A CA 1
ATOM 816 C C . ALA A 1 97 ? 3.795 -6.682 -12.958 1.00 95.56 97 ALA A C 1
ATOM 818 O O . ALA A 1 97 ? 4.454 -6.016 -13.754 1.00 95.56 97 ALA A O 1
ATOM 819 N N . SER A 1 98 ? 4.221 -7.871 -12.519 1.00 96.31 98 SER A N 1
ATOM 820 C CA . SER A 1 98 ? 5.508 -8.469 -12.890 1.00 96.31 98 SER A CA 1
ATOM 821 C C . SER A 1 98 ? 5.630 -8.740 -14.389 1.00 96.31 98 SER A C 1
ATOM 823 O O . SER A 1 98 ? 6.716 -8.575 -14.942 1.00 96.31 98 SER A O 1
ATOM 825 N N . LYS A 1 99 ? 4.536 -9.098 -15.072 1.00 97.12 99 LYS A N 1
ATOM 826 C CA . LYS A 1 99 ? 4.529 -9.300 -16.533 1.00 97.12 99 LYS A CA 1
ATOM 827 C C . LYS A 1 99 ? 4.700 -7.998 -17.318 1.00 97.12 99 LYS A C 1
ATOM 829 O O . LYS A 1 99 ? 5.177 -8.036 -18.446 1.00 97.12 99 LYS A O 1
ATOM 834 N N . ARG A 1 100 ? 4.309 -6.859 -16.739 1.00 95.00 100 ARG A N 1
ATOM 835 C CA . ARG A 1 100 ? 4.367 -5.536 -17.388 1.00 95.00 100 ARG A CA 1
ATOM 836 C C . ARG A 1 100 ? 5.727 -4.851 -17.250 1.00 95.00 100 ARG A C 1
ATOM 838 O O . ARG A 1 100 ? 5.975 -3.858 -17.926 1.00 95.00 100 ARG A O 1
ATOM 845 N N . ILE A 1 101 ? 6.601 -5.362 -16.384 1.00 94.31 101 ILE A N 1
ATOM 846 C CA . ILE A 1 101 ? 7.939 -4.812 -16.156 1.00 94.31 101 ILE A CA 1
ATOM 847 C C . ILE A 1 101 ? 8.940 -5.472 -17.106 1.00 94.31 101 ILE A C 1
ATOM 849 O O . ILE A 1 101 ? 9.063 -6.696 -17.151 1.00 94.31 101 ILE A O 1
ATOM 853 N N . ASN A 1 102 ? 9.722 -4.650 -17.808 1.00 95.75 102 ASN A N 1
ATOM 854 C CA . ASN A 1 102 ? 10.918 -5.115 -18.502 1.00 95.75 102 ASN A CA 1
ATOM 855 C C . ASN A 1 102 ? 12.051 -5.351 -17.485 1.00 95.75 102 ASN A C 1
ATOM 857 O O . ASN A 1 102 ? 12.794 -4.432 -17.139 1.00 95.75 102 ASN A O 1
ATOM 861 N N . TRP A 1 103 ? 12.170 -6.588 -17.000 1.00 95.38 103 TRP A N 1
ATOM 862 C CA . TRP A 1 103 ? 13.173 -6.977 -16.001 1.00 95.38 103 TRP A CA 1
ATOM 863 C C . TRP A 1 103 ? 14.619 -6.942 -16.519 1.00 95.38 103 TRP A C 1
ATOM 865 O O . TRP A 1 103 ? 15.545 -6.855 -15.714 1.00 95.38 103 TRP A O 1
ATOM 875 N N . ASP A 1 104 ? 14.831 -6.956 -17.836 1.00 94.25 104 ASP A N 1
ATOM 876 C CA . ASP A 1 104 ? 16.172 -6.840 -18.423 1.00 94.25 104 ASP A CA 1
ATOM 877 C C . ASP A 1 104 ? 16.709 -5.408 -18.371 1.00 94.25 104 ASP A C 1
ATOM 879 O O . ASP A 1 104 ? 17.917 -5.203 -18.285 1.00 94.25 104 ASP A O 1
ATOM 883 N N . ALA A 1 105 ? 15.811 -4.420 -18.351 1.00 95.25 105 ALA A N 1
ATOM 884 C CA . ALA A 1 105 ? 16.147 -3.007 -18.189 1.00 95.25 105 ALA A CA 1
ATOM 885 C C . ALA A 1 105 ? 16.098 -2.529 -16.724 1.00 95.25 105 ALA A C 1
ATOM 887 O O . ALA A 1 105 ? 16.420 -1.373 -16.443 1.00 95.25 105 ALA A O 1
ATOM 888 N N . ALA A 1 106 ? 15.667 -3.380 -15.787 1.00 93.50 106 ALA A N 1
ATOM 889 C CA . ALA A 1 106 ? 15.544 -3.012 -14.381 1.00 93.50 106 ALA A CA 1
ATOM 890 C C . ALA A 1 106 ? 16.927 -2.903 -13.701 1.00 93.50 106 ALA A C 1
ATOM 892 O O . ALA A 1 106 ? 17.817 -3.706 -13.994 1.00 93.50 106 ALA A O 1
ATOM 893 N N . PRO A 1 107 ? 17.122 -1.957 -12.759 1.00 92.56 107 PRO A N 1
ATOM 894 C CA . PRO A 1 107 ? 18.347 -1.883 -11.969 1.00 92.56 107 PRO A CA 1
ATOM 895 C C . PRO A 1 107 ? 18.623 -3.196 -11.227 1.00 92.56 107 PRO A C 1
ATOM 897 O O . PRO A 1 107 ? 17.729 -3.751 -10.587 1.00 92.56 107 PRO A O 1
ATOM 900 N N . ARG A 1 108 ? 19.871 -3.669 -11.288 1.00 92.62 108 ARG A N 1
ATOM 901 C CA . ARG A 1 108 ? 20.341 -4.868 -10.585 1.00 92.62 108 ARG A CA 1
ATOM 902 C C . ARG A 1 108 ? 21.352 -4.461 -9.526 1.00 92.62 108 ARG A C 1
ATOM 904 O O . ARG A 1 108 ? 22.209 -3.621 -9.787 1.00 92.62 108 ARG A O 1
ATOM 911 N N . PHE A 1 109 ? 21.240 -5.064 -8.351 1.00 90.38 109 PHE A N 1
ATOM 912 C CA . PHE A 1 109 ? 22.126 -4.815 -7.220 1.00 90.38 109 PHE A CA 1
ATOM 913 C C . PHE A 1 109 ? 22.600 -6.153 -6.670 1.00 90.38 109 PHE A C 1
ATOM 915 O O . PHE A 1 109 ? 21.809 -7.095 -6.564 1.00 90.38 109 PHE A O 1
ATOM 922 N N . SER A 1 110 ? 23.878 -6.242 -6.312 1.00 90.12 110 SER A N 1
ATOM 923 C CA . SER A 1 110 ? 24.362 -7.375 -5.528 1.00 90.12 110 SER A CA 1
ATOM 924 C C . SER A 1 110 ? 23.881 -7.246 -4.077 1.00 90.12 110 SER A C 1
ATOM 926 O O . SER A 1 110 ? 23.672 -6.144 -3.564 1.00 90.12 110 SER A O 1
ATOM 928 N N . ILE A 1 111 ? 23.687 -8.376 -3.390 1.00 84.25 111 ILE A N 1
ATOM 929 C CA . ILE A 1 111 ? 23.294 -8.371 -1.968 1.00 84.25 111 ILE A CA 1
ATOM 930 C C . ILE A 1 111 ? 24.329 -7.611 -1.123 1.00 84.25 111 ILE A C 1
ATOM 932 O O . ILE A 1 111 ? 23.960 -6.869 -0.207 1.00 84.25 111 ILE A O 1
ATOM 936 N N . ASP A 1 112 ? 25.608 -7.729 -1.477 1.00 83.94 112 ASP A N 1
ATOM 937 C CA . ASP A 1 112 ? 26.705 -7.053 -0.789 1.00 83.94 112 ASP A CA 1
ATOM 938 C C . ASP A 1 112 ? 26.568 -5.520 -0.869 1.00 83.94 112 ASP A C 1
ATOM 940 O O . ASP A 1 112 ? 26.750 -4.827 0.134 1.00 83.94 112 ASP A O 1
ATOM 944 N N . GLU A 1 113 ? 26.119 -4.971 -2.002 1.00 77.69 113 GLU A N 1
ATOM 945 C CA . GLU A 1 113 ? 25.857 -3.532 -2.166 1.00 77.69 113 GLU A CA 1
ATOM 946 C C . GLU A 1 113 ? 24.672 -3.016 -1.332 1.00 77.69 113 GLU A C 1
ATOM 948 O O . GLU A 1 113 ? 24.684 -1.868 -0.871 1.00 77.69 113 GLU A O 1
ATOM 953 N N . LEU A 1 114 ? 23.636 -3.837 -1.120 1.00 68.88 114 LEU A N 1
ATOM 954 C CA . LEU A 1 114 ? 22.461 -3.453 -0.325 1.00 68.88 114 LEU A CA 1
ATOM 955 C C . LEU A 1 114 ? 22.806 -3.293 1.161 1.00 68.88 114 LEU A C 1
ATOM 957 O O . LEU A 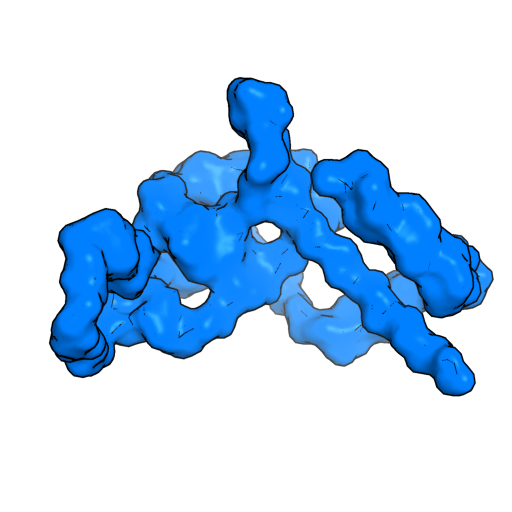1 114 ? 22.303 -2.374 1.819 1.00 68.88 114 LEU A O 1
ATOM 961 N N . SER A 1 115 ? 23.704 -4.138 1.676 1.00 61.81 115 SER A N 1
ATOM 962 C CA . SER A 1 115 ? 24.156 -4.095 3.072 1.00 61.81 115 SER A CA 1
ATOM 963 C C . SER A 1 115 ? 24.829 -2.760 3.435 1.00 61.81 115 SER A C 1
ATOM 965 O O . SER A 1 115 ? 24.578 -2.200 4.504 1.00 61.81 115 SER A O 1
ATOM 967 N N . LEU A 1 116 ? 25.588 -2.177 2.501 1.00 55.00 116 LEU A N 1
ATOM 968 C CA . LEU A 1 116 ? 26.295 -0.907 2.689 1.00 55.00 116 LEU A CA 1
ATOM 969 C C . LEU A 1 116 ? 25.349 0.305 2.698 1.00 55.00 116 LEU A C 1
ATOM 971 O O . LEU A 1 116 ? 25.604 1.287 3.395 1.00 55.00 116 LEU A O 1
ATOM 975 N N . LYS A 1 117 ? 24.228 0.246 1.966 1.00 56.84 117 LYS A N 1
ATOM 976 C CA . LYS A 1 117 ? 23.225 1.328 1.940 1.00 56.84 117 LYS A CA 1
ATOM 977 C C . LYS A 1 117 ? 22.297 1.321 3.155 1.00 56.84 117 LYS A C 1
ATOM 979 O O . LYS A 1 117 ? 21.815 2.384 3.544 1.00 56.84 117 LYS A O 1
ATOM 984 N N . SER A 1 118 ? 22.035 0.161 3.761 1.00 53.34 118 SER A N 1
ATOM 985 C CA . SER A 1 118 ? 21.161 0.067 4.940 1.00 53.34 118 SER A CA 1
ATOM 986 C C . SER A 1 118 ? 21.787 0.670 6.203 1.00 53.34 118 SER A C 1
ATOM 988 O O . SER A 1 118 ? 21.054 1.157 7.058 1.00 53.34 118 SER A O 1
ATOM 990 N N . ASN A 1 119 ? 23.119 0.684 6.304 1.00 39.78 119 ASN A N 1
ATOM 991 C CA . ASN A 1 119 ? 23.847 1.184 7.478 1.00 39.78 119 ASN A CA 1
ATOM 992 C C . ASN A 1 119 ? 23.995 2.719 7.532 1.00 39.78 119 ASN A C 1
ATOM 994 O O . ASN A 1 119 ? 24.554 3.238 8.490 1.00 39.78 119 ASN A O 1
ATOM 998 N N . ASN A 1 120 ? 23.479 3.443 6.532 1.00 38.75 120 ASN A N 1
ATOM 999 C CA . ASN A 1 120 ? 23.515 4.910 6.448 1.00 38.75 120 ASN A CA 1
ATOM 1000 C C . ASN A 1 120 ? 22.129 5.561 6.662 1.00 38.75 120 ASN A C 1
ATOM 1002 O O . ASN A 1 120 ? 21.849 6.621 6.098 1.00 38.75 120 ASN A O 1
ATOM 1006 N N . LYS A 1 121 ? 21.236 4.921 7.428 1.00 36.12 121 LYS A N 1
ATOM 1007 C CA . LYS A 1 121 ? 19.917 5.458 7.807 1.00 36.12 121 LYS A CA 1
ATOM 1008 C C . LYS A 1 121 ? 19.810 5.740 9.296 1.00 36.12 121 LYS A C 1
ATOM 1010 O O . LYS A 1 121 ? 20.277 4.892 10.082 1.00 36.12 121 LYS A O 1
#

Secondary structure (DSSP, 8-state):
----------EEETTEEE-TTBHHHHHHS-HHHHHHHHHT-S----B--GGGT-TT----TT--HHHHHHHHTTHHHHHHHHHHHHHHS----HHHHHHHS-TTSS----HHHHHHHHTT-

Radius of gyration: 17.28 Å; chains: 1; bounding box: 42×35×46 Å